Protein AF-A0A5Y9JVF9-F1 (afdb_monomer_lite)

Organism: Campylobacter coli (NCBI:txid195)

Secondary structure (DSSP, 8-state):
-B-S---S--TT---S-TT-TT-TT-SGGGGSPEEEEEBGGG-SEEEEEHHHHHHHHHHHHHHHTTTTT---EE--TTSB--TTSEE--HHHHHHHH--SPPP-PPPPPPPPHHHHHHHHHTT-

Foldseek 3Di:
DDEPLLQFAAPVRFDADPPDVCDSNPDPSVPADWDWAQHAVSPGTTIHGPVSVVVLVVVLVVLVVCVVPDAAEDQYHRGHDRPSHHYDHPVVCCVPPVPDDDDDDDDPDDDDPVRVVVVVVVVD

Sequence (124 aa):
IMIGQDLAFDEEGNSHSKGFDFGEKFSGEENIDKLKVPAYAGKGEVLTHTTWNDYRIKLEYLFACNDQKAKFYNATEGGARINFTEELSFKECCEKLLTKEKPKFELPKSLTKNRSDKLLVKFK

Radius of gyration: 19.8 Å; chains: 1; bounding box: 43×39×55 Å

pLDDT: mean 90.37, std 8.97, range [56.72, 98.38]

Structure (mmCIF, N/CA/C/O backbone):
data_AF-A0A5Y9JVF9-F1
#
_entry.id   AF-A0A5Y9JVF9-F1
#
loop_
_atom_site.group_PDB
_atom_site.id
_atom_site.type_symbol
_atom_site.label_atom_id
_atom_site.label_alt_id
_atom_site.label_comp_id
_atom_site.label_asym_id
_atom_site.label_entity_id
_atom_site.label_seq_id
_atom_site.pdbx_PDB_ins_code
_atom_site.Cartn_x
_atom_site.Cartn_y
_atom_site.Cartn_z
_atom_site.occupancy
_atom_site.B_iso_or_equiv
_atom_site.auth_seq_id
_atom_site.auth_comp_id
_atom_site.auth_asym_id
_atom_site.auth_atom_id
_atom_site.pdbx_PDB_model_num
ATOM 1 N N . ILE A 1 1 ? -8.805 -3.100 3.411 1.00 94.81 1 ILE A N 1
ATOM 2 C CA . ILE A 1 1 ? -8.638 -1.881 2.589 1.00 94.81 1 ILE A CA 1
ATOM 3 C C . ILE A 1 1 ? -7.234 -1.383 2.874 1.00 94.81 1 ILE A C 1
ATOM 5 O O . ILE A 1 1 ? -6.930 -1.189 4.045 1.00 94.81 1 ILE A O 1
ATOM 9 N N . MET A 1 2 ? -6.383 -1.289 1.859 1.00 95.12 2 MET A N 1
ATOM 10 C CA . MET A 1 2 ? -5.037 -0.714 1.972 1.00 95.12 2 MET A CA 1
ATOM 11 C C . MET A 1 2 ? -5.087 0.7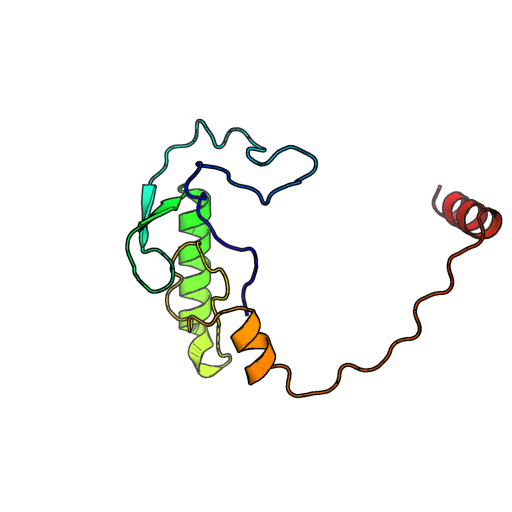49 1.542 1.00 95.12 2 MET A C 1
ATOM 13 O O . MET A 1 2 ? -5.749 1.042 0.548 1.00 95.12 2 MET A O 1
ATOM 17 N N . ILE A 1 3 ? -4.427 1.630 2.295 1.00 94.12 3 ILE A N 1
ATOM 18 C CA . ILE A 1 3 ? -4.370 3.079 2.059 1.00 94.12 3 ILE A CA 1
ATOM 19 C C . ILE A 1 3 ? -2.998 3.621 2.473 1.00 94.12 3 ILE A C 1
ATOM 21 O O . ILE A 1 3 ? -2.526 3.353 3.579 1.00 94.12 3 ILE A O 1
ATOM 25 N N . GLY A 1 4 ? -2.361 4.408 1.605 1.00 89.44 4 GLY A N 1
ATOM 26 C CA . GLY A 1 4 ? -1.013 4.934 1.847 1.00 89.44 4 GLY A CA 1
ATOM 27 C C . GLY A 1 4 ? 0.097 3.878 1.767 1.00 89.44 4 GLY A C 1
ATOM 28 O O . GLY A 1 4 ? 1.167 4.066 2.337 1.00 89.44 4 GLY A O 1
ATOM 29 N N . GLN A 1 5 ? -0.160 2.743 1.106 1.00 90.94 5 GLN A N 1
ATOM 30 C CA . GLN A 1 5 ? 0.855 1.754 0.727 1.00 90.94 5 GLN A CA 1
ATOM 31 C C . GLN A 1 5 ? 0.972 1.747 -0.792 1.00 90.94 5 GLN A C 1
ATOM 33 O O . GLN A 1 5 ? 0.608 0.780 -1.459 1.00 90.94 5 GLN A O 1
ATOM 38 N N . ASP A 1 6 ? 1.444 2.865 -1.331 1.00 93.19 6 ASP A N 1
ATOM 39 C CA . ASP A 1 6 ? 1.512 3.073 -2.776 1.00 93.19 6 ASP A CA 1
ATOM 40 C C . ASP A 1 6 ? 2.562 2.151 -3.406 1.00 93.19 6 ASP A C 1
ATOM 42 O O . ASP A 1 6 ? 2.381 1.680 -4.526 1.00 93.19 6 ASP A O 1
ATOM 46 N N . LEU A 1 7 ? 3.627 1.825 -2.654 1.00 95.31 7 LEU A N 1
ATOM 47 C CA . LEU A 1 7 ? 4.725 0.939 -3.074 1.00 95.31 7 LEU A CA 1
ATOM 48 C C . LEU A 1 7 ? 5.341 1.369 -4.410 1.00 95.31 7 LEU A C 1
ATOM 50 O O . LEU A 1 7 ? 5.824 0.542 -5.189 1.00 95.31 7 LEU A O 1
ATOM 54 N N . ALA A 1 8 ? 5.304 2.669 -4.663 1.00 94.88 8 ALA A N 1
ATOM 55 C CA . ALA A 1 8 ? 5.745 3.321 -5.872 1.00 94.88 8 ALA A CA 1
ATOM 56 C C . ALA A 1 8 ? 6.138 4.765 -5.553 1.00 94.88 8 ALA A C 1
ATOM 58 O O . ALA A 1 8 ? 5.674 5.340 -4.570 1.00 94.88 8 ALA A O 1
ATOM 59 N N . PHE A 1 9 ? 6.995 5.326 -6.395 1.00 92.50 9 PHE A N 1
ATOM 60 C CA . PHE A 1 9 ? 7.274 6.754 -6.415 1.00 92.50 9 PHE A CA 1
ATOM 61 C C . PHE A 1 9 ? 6.148 7.497 -7.137 1.00 92.50 9 PHE A C 1
ATOM 63 O O . PHE A 1 9 ? 5.520 6.936 -8.040 1.00 92.50 9 PHE A O 1
ATOM 70 N N . ASP A 1 10 ? 5.948 8.768 -6.791 1.00 89.06 10 ASP A N 1
ATOM 71 C CA . ASP A 1 10 ? 5.084 9.654 -7.572 1.00 89.06 10 ASP A CA 1
ATOM 72 C C . ASP A 1 10 ? 5.741 10.078 -8.907 1.00 89.06 10 ASP A C 1
ATOM 74 O O . ASP A 1 10 ? 6.874 9.701 -9.230 1.00 89.06 10 ASP A O 1
ATOM 78 N N . GLU A 1 11 ? 5.022 10.871 -9.707 1.00 87.56 11 GLU A N 1
ATOM 79 C CA . GLU A 1 11 ? 5.499 11.357 -11.012 1.00 87.56 11 GLU A CA 1
ATOM 80 C C . GLU A 1 11 ? 6.748 12.255 -10.917 1.00 87.56 11 GLU A C 1
ATOM 82 O O . GLU A 1 11 ? 7.539 12.320 -11.859 1.00 87.56 11 GLU A O 1
ATOM 87 N N . GLU A 1 12 ? 6.953 12.922 -9.779 1.00 87.00 12 GLU A N 1
ATOM 88 C CA . GLU A 1 12 ? 8.116 13.768 -9.486 1.00 87.00 12 GLU A CA 1
ATOM 89 C C . GLU A 1 12 ? 9.288 12.949 -8.897 1.00 87.00 12 GLU A C 1
ATOM 91 O O . GLU A 1 12 ? 10.398 13.458 -8.699 1.00 87.00 12 GLU A O 1
ATOM 96 N N . GLY A 1 13 ? 9.070 11.651 -8.662 1.00 85.94 13 GLY A N 1
ATOM 97 C CA . GLY A 1 13 ? 10.035 10.731 -8.080 1.00 85.94 13 GLY A CA 1
ATOM 98 C C . GLY A 1 13 ? 10.136 10.821 -6.558 1.00 85.94 13 GLY A C 1
ATOM 99 O O . GLY A 1 13 ? 11.122 10.324 -6.006 1.00 85.94 13 GLY A O 1
ATOM 100 N N . ASN A 1 14 ? 9.167 11.450 -5.893 1.00 86.12 14 ASN A N 1
ATOM 101 C CA . ASN A 1 14 ? 9.066 11.492 -4.441 1.00 86.12 14 ASN A CA 1
ATOM 102 C C . ASN A 1 14 ? 8.5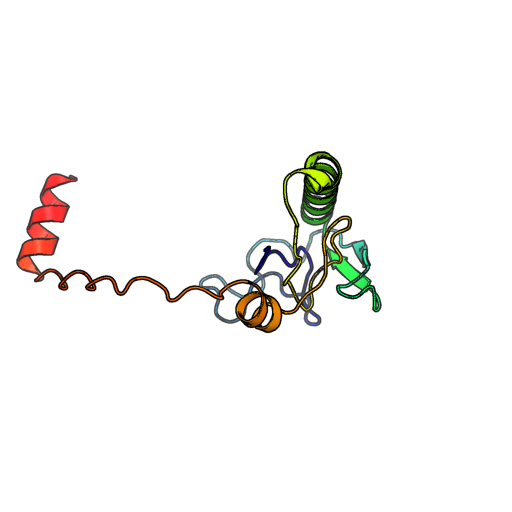83 10.144 -3.901 1.00 86.12 14 ASN A C 1
ATOM 104 O O . ASN A 1 14 ? 7.830 9.417 -4.553 1.00 86.12 14 ASN A O 1
ATOM 108 N N . SER A 1 15 ? 9.029 9.810 -2.695 1.00 83.25 15 SER A N 1
ATOM 109 C CA . SER A 1 15 ? 8.691 8.560 -2.010 1.00 83.25 15 SER A CA 1
ATOM 110 C C . SER A 1 15 ? 7.713 8.743 -0.857 1.00 83.25 15 SER A C 1
ATOM 112 O O . SER A 1 15 ? 7.098 7.778 -0.410 1.00 83.25 15 SER A O 1
ATOM 114 N N . HIS A 1 16 ? 7.576 9.971 -0.362 1.00 83.88 16 HIS A N 1
ATOM 115 C CA . HIS A 1 16 ? 6.740 10.307 0.781 1.00 83.88 16 HIS A CA 1
ATOM 116 C C . HIS A 1 16 ? 5.715 11.377 0.407 1.00 83.88 16 HIS A C 1
ATOM 118 O O . HIS A 1 16 ? 5.907 12.174 -0.509 1.00 83.88 16 HIS A O 1
ATOM 124 N N . SER A 1 17 ? 4.620 11.419 1.164 1.00 82.06 17 SER A N 1
ATOM 125 C CA . SER A 1 17 ? 3.559 12.408 0.986 1.00 82.06 17 SER A CA 1
ATOM 126 C C . SER A 1 17 ? 4.038 13.836 1.251 1.00 82.06 17 SER A C 1
ATOM 128 O O . SER A 1 17 ? 4.885 14.068 2.120 1.00 82.06 17 SER A O 1
ATOM 130 N N . LYS A 1 18 ? 3.387 14.806 0.600 1.00 81.06 18 LYS A N 1
ATOM 131 C CA . LYS A 1 18 ? 3.659 16.232 0.807 1.00 81.06 18 LYS A CA 1
ATOM 132 C C . LYS A 1 18 ? 3.549 16.643 2.272 1.00 81.06 18 LYS A C 1
ATOM 134 O O . LYS A 1 18 ? 2.575 16.310 2.944 1.00 81.06 18 LYS A O 1
ATOM 139 N N . GLY A 1 19 ? 4.549 17.380 2.757 1.00 80.19 19 GLY A N 1
ATOM 140 C CA . GLY A 1 19 ? 4.619 17.825 4.154 1.00 80.19 19 GLY A CA 1
ATOM 141 C C . GLY A 1 19 ? 5.100 16.768 5.154 1.00 80.19 19 GLY A C 1
ATOM 142 O O . GLY A 1 19 ? 4.917 16.957 6.353 1.00 80.19 19 GLY A O 1
ATOM 143 N N . PHE A 1 20 ? 5.710 15.670 4.693 1.00 80.12 20 PHE A N 1
ATOM 144 C CA . PHE A 1 20 ? 6.439 14.764 5.579 1.00 80.12 20 PHE A CA 1
ATOM 145 C C . PHE A 1 20 ? 7.576 15.515 6.294 1.00 80.12 20 PHE A C 1
ATOM 147 O O . PHE A 1 20 ? 8.362 16.201 5.639 1.00 80.12 20 PHE A O 1
ATOM 154 N N . ASP A 1 21 ? 7.677 15.376 7.622 1.00 77.56 21 ASP A N 1
ATOM 155 C CA . ASP A 1 21 ? 8.564 16.187 8.482 1.00 77.56 21 ASP A CA 1
ATOM 156 C C . ASP A 1 21 ? 10.046 16.140 8.079 1.00 77.56 21 ASP A C 1
ATOM 158 O O . ASP A 1 21 ? 10.802 17.070 8.360 1.00 77.56 21 ASP A O 1
ATOM 162 N N . PHE A 1 22 ? 10.467 15.072 7.400 1.00 75.56 22 PHE A N 1
ATOM 163 C CA . PHE A 1 22 ? 11.840 14.900 6.934 1.00 75.56 22 PHE A CA 1
ATOM 164 C C . PHE A 1 22 ? 12.023 15.087 5.416 1.00 75.56 22 PHE A C 1
ATOM 166 O O . PHE A 1 22 ? 13.085 14.775 4.877 1.00 75.56 22 PHE A O 1
ATOM 173 N N . GLY A 1 23 ? 11.008 15.622 4.733 1.00 75.81 23 GLY A N 1
ATOM 174 C CA . GLY A 1 23 ? 10.998 15.886 3.295 1.00 75.81 23 GLY A CA 1
ATOM 175 C C . GLY A 1 23 ? 10.412 14.748 2.454 1.00 75.81 23 GLY A C 1
ATOM 176 O O . GLY A 1 23 ? 10.457 13.581 2.816 1.00 75.81 23 GLY A O 1
ATOM 177 N N . GLU A 1 24 ? 9.875 15.091 1.284 1.00 75.69 24 GLU A N 1
ATOM 178 C CA . GLU A 1 24 ? 9.167 14.166 0.371 1.00 75.69 24 GLU A CA 1
ATOM 179 C C . GLU A 1 24 ? 10.089 13.099 -0.260 1.00 75.69 24 GLU A C 1
ATOM 181 O O . GLU A 1 24 ? 9.632 12.088 -0.793 1.00 75.69 24 GLU A O 1
ATOM 186 N N . LYS A 1 25 ? 11.405 13.304 -0.132 1.00 70.81 25 LYS A N 1
ATOM 187 C CA . LYS A 1 25 ? 12.484 12.403 -0.552 1.00 70.81 25 LYS A CA 1
ATOM 188 C C . LYS A 1 25 ? 13.345 11.988 0.634 1.00 70.81 25 LYS A C 1
ATOM 190 O O . LYS A 1 25 ? 14.566 12.153 0.640 1.00 70.81 25 LYS A O 1
ATOM 195 N N . PHE A 1 26 ? 12.691 11.552 1.700 1.00 63.25 26 PHE A N 1
ATOM 196 C CA . PHE A 1 26 ? 13.400 11.093 2.875 1.00 63.25 26 PHE A CA 1
ATOM 197 C C . PHE A 1 26 ? 13.917 9.677 2.659 1.00 63.25 26 PHE A C 1
ATOM 199 O O . PHE A 1 26 ? 13.167 8.801 2.247 1.00 63.25 26 PHE A O 1
ATOM 206 N N . SER A 1 27 ? 15.181 9.463 3.026 1.00 56.72 27 SER A N 1
ATOM 207 C CA . SER A 1 27 ? 15.998 8.274 2.756 1.00 56.72 27 SER A CA 1
ATOM 208 C C . SER A 1 27 ? 16.685 8.296 1.384 1.00 56.72 27 SER A C 1
ATOM 210 O O . SER A 1 27 ? 16.233 8.936 0.443 1.00 56.72 27 SER A O 1
ATOM 212 N N . GLY A 1 28 ? 17.842 7.634 1.278 1.00 61.50 28 GLY A N 1
ATOM 213 C CA . GLY A 1 28 ? 18.706 7.610 0.086 1.00 61.50 28 GLY A CA 1
ATOM 214 C C . GLY A 1 28 ? 18.106 6.932 -1.156 1.00 61.50 28 GLY A C 1
ATOM 215 O O . GLY A 1 28 ? 18.856 6.452 -2.001 1.00 61.50 28 GLY A O 1
ATOM 216 N N . GLU A 1 29 ? 16.780 6.886 -1.261 1.00 64.62 29 GLU A N 1
ATOM 217 C CA . GLU A 1 29 ? 15.969 6.334 -2.346 1.00 64.62 29 GLU A CA 1
ATOM 218 C C . GLU A 1 29 ? 16.226 6.983 -3.708 1.00 64.62 29 GLU A C 1
ATOM 220 O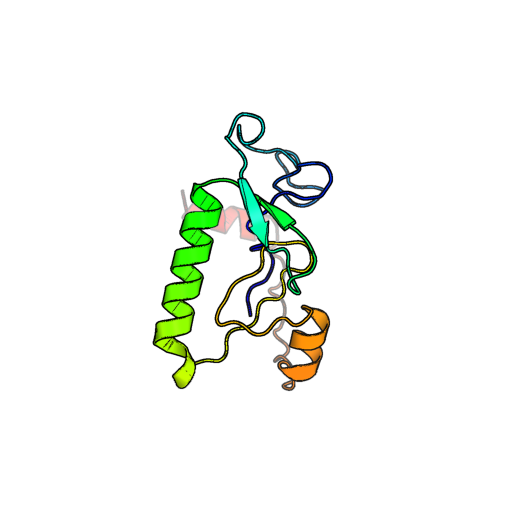 O . GLU A 1 29 ? 15.977 6.351 -4.733 1.00 64.62 29 GLU A O 1
ATOM 225 N N . GLU A 1 30 ? 16.794 8.193 -3.758 1.00 64.50 30 GLU A N 1
ATOM 226 C CA . GLU A 1 30 ? 17.270 8.773 -5.022 1.00 64.50 30 GLU A CA 1
ATOM 227 C C . GLU A 1 30 ? 18.371 7.927 -5.683 1.00 64.50 30 GLU A C 1
ATOM 229 O O . GLU A 1 30 ? 18.451 7.889 -6.909 1.00 64.50 30 GLU A O 1
ATOM 234 N N . ASN A 1 31 ? 19.175 7.211 -4.886 1.00 71.62 31 ASN A N 1
ATOM 235 C CA . ASN A 1 31 ? 20.291 6.382 -5.354 1.00 71.62 31 ASN A CA 1
ATOM 236 C C . ASN A 1 31 ? 19.955 4.883 -5.411 1.00 71.62 31 ASN A C 1
ATOM 238 O O . ASN A 1 31 ? 20.854 4.061 -5.586 1.00 71.62 31 ASN A O 1
ATOM 242 N N . ILE A 1 32 ? 18.690 4.511 -5.210 1.00 83.12 32 ILE A N 1
ATOM 243 C CA . ILE A 1 32 ? 18.255 3.115 -5.276 1.00 83.12 32 ILE A CA 1
ATOM 244 C C . ILE A 1 32 ? 17.814 2.799 -6.704 1.00 83.12 32 ILE A C 1
ATOM 246 O O . ILE A 1 32 ? 17.074 3.568 -7.320 1.00 83.12 32 ILE A O 1
ATOM 250 N N . ASP A 1 33 ? 18.235 1.640 -7.210 1.00 88.00 33 ASP A N 1
ATOM 251 C CA . ASP A 1 33 ? 17.798 1.145 -8.511 1.00 88.00 33 ASP A CA 1
ATOM 252 C C . ASP A 1 33 ? 16.272 1.032 -8.568 1.00 88.00 33 ASP A C 1
ATOM 254 O O . ASP A 1 33 ? 15.627 0.367 -7.746 1.00 88.00 33 ASP A O 1
ATOM 258 N N . LYS A 1 34 ? 15.699 1.694 -9.575 1.00 92.31 34 LYS A N 1
ATOM 259 C CA . LYS A 1 34 ? 14.259 1.726 -9.813 1.00 92.31 34 LYS A CA 1
ATOM 260 C C . LYS A 1 34 ? 13.889 0.718 -10.891 1.00 92.31 34 LYS A C 1
ATOM 262 O O . LYS A 1 34 ? 14.576 0.581 -11.901 1.00 92.31 34 LYS A O 1
ATOM 267 N N . LEU A 1 35 ? 12.755 0.059 -10.704 1.00 95.44 35 LEU A N 1
ATOM 268 C CA . LEU A 1 35 ? 12.118 -0.791 -11.701 1.00 95.44 35 LEU A CA 1
ATOM 269 C C . LEU A 1 35 ? 10.686 -0.323 -11.950 1.00 95.44 35 LEU A C 1
ATOM 271 O O . LEU A 1 35 ? 10.085 0.350 -11.114 1.00 95.44 35 LEU A O 1
ATOM 275 N N . LYS A 1 36 ? 10.138 -0.697 -13.103 1.00 97.25 36 LYS A N 1
ATOM 276 C CA . LYS A 1 36 ? 8.747 -0.422 -13.448 1.00 97.25 36 LYS A CA 1
ATOM 277 C C . LYS A 1 36 ? 7.856 -1.594 -13.070 1.00 97.25 36 LYS A C 1
ATOM 279 O O . LYS A 1 36 ? 8.219 -2.750 -13.284 1.00 97.25 36 LYS A O 1
ATOM 284 N N . VAL A 1 37 ? 6.688 -1.280 -12.529 1.00 97.69 37 VAL A N 1
ATOM 285 C CA . VAL A 1 37 ? 5.620 -2.244 -12.247 1.00 97.69 37 VAL A CA 1
ATOM 286 C C . VAL A 1 37 ? 4.286 -1.692 -12.744 1.00 97.69 37 VAL A C 1
ATOM 288 O O . VAL A 1 37 ? 4.151 -0.472 -12.866 1.00 97.69 37 VAL A O 1
ATOM 291 N N . PRO A 1 38 ? 3.288 -2.549 -13.027 1.00 98.06 38 PRO A N 1
ATOM 292 C CA . PRO A 1 38 ? 1.976 -2.083 -13.456 1.00 98.06 38 PRO A CA 1
ATOM 293 C C . PRO A 1 38 ? 1.374 -1.097 -12.453 1.00 98.06 38 PRO A C 1
ATOM 295 O O . PRO A 1 38 ? 1.364 -1.357 -11.248 1.00 98.06 38 PRO A O 1
ATOM 298 N N . ALA A 1 39 ? 0.868 0.022 -12.957 1.00 97.56 39 ALA A N 1
ATOM 299 C CA . ALA A 1 39 ? 0.207 1.039 -12.151 1.00 97.56 39 ALA A CA 1
ATOM 300 C C . ALA A 1 39 ? -1.195 0.590 -11.718 1.00 97.56 39 ALA A C 1
ATOM 302 O O . ALA A 1 39 ? -1.821 -0.254 -12.375 1.00 97.56 39 ALA A O 1
ATOM 303 N N . TYR A 1 40 ? -1.705 1.199 -10.646 1.00 96.56 40 TYR A N 1
ATOM 304 C CA . TYR A 1 40 ? -3.105 1.109 -10.230 1.00 96.56 40 TYR A CA 1
ATOM 305 C C . TYR A 1 40 ? -4.068 1.200 -11.433 1.00 96.56 40 TYR A C 1
ATOM 307 O O . TYR A 1 40 ? -3.829 1.927 -12.399 1.00 96.56 40 TYR A O 1
ATOM 315 N N . ALA A 1 41 ? -5.162 0.437 -11.401 1.00 94.56 41 ALA A N 1
ATOM 316 C CA . ALA A 1 41 ? -6.121 0.265 -12.501 1.00 94.56 41 ALA A CA 1
ATOM 317 C C . ALA A 1 41 ? -5.550 -0.423 -13.757 1.00 94.56 41 ALA A C 1
ATOM 319 O O . ALA A 1 41 ? -6.243 -0.524 -14.771 1.00 94.56 41 ALA A O 1
ATOM 320 N N . GLY A 1 42 ? -4.299 -0.900 -13.714 1.00 92.44 42 GLY A N 1
ATOM 321 C CA . GLY A 1 42 ? -3.624 -1.521 -14.857 1.00 92.44 42 GLY A CA 1
ATOM 322 C C . GLY A 1 42 ? -3.309 -0.532 -15.981 1.00 92.44 42 GLY A C 1
ATOM 323 O O . GLY A 1 42 ? -3.112 -0.945 -17.123 1.00 92.44 42 GLY A O 1
ATOM 324 N N . LYS A 1 43 ? -3.306 0.774 -15.688 1.00 91.75 43 LYS A N 1
ATOM 325 C CA . LYS A 1 43 ? -3.122 1.836 -16.682 1.00 91.75 43 LYS A CA 1
ATOM 326 C C . LYS A 1 43 ? -1.703 2.384 -16.623 1.00 91.75 43 LYS A C 1
ATOM 328 O O . LYS A 1 43 ? -1.430 3.343 -15.913 1.00 91.75 43 LYS A O 1
ATOM 333 N N . GLY A 1 44 ? -0.823 1.787 -17.420 1.00 95.56 44 GLY A N 1
ATOM 334 C CA . GLY A 1 44 ? 0.579 2.187 -17.496 1.00 95.56 44 GLY A CA 1
ATOM 335 C C . GLY A 1 44 ? 1.429 1.558 -16.398 1.00 95.56 44 GLY A C 1
ATOM 336 O O . GLY A 1 44 ? 1.122 0.477 -15.890 1.00 95.56 44 GLY A O 1
ATOM 337 N N . GLU A 1 45 ? 2.523 2.230 -16.063 1.00 97.31 45 GLU A N 1
ATOM 338 C CA . GLU A 1 45 ? 3.546 1.733 -15.151 1.00 97.31 45 GLU A CA 1
ATOM 339 C C . GLU A 1 45 ? 3.965 2.831 -14.178 1.00 97.31 45 GLU A C 1
ATOM 341 O O . GLU A 1 45 ? 4.023 4.002 -14.549 1.00 97.31 45 GLU A O 1
ATOM 346 N N . VAL A 1 46 ? 4.315 2.432 -12.960 1.00 96.50 46 VAL A N 1
ATOM 347 C CA . VAL A 1 46 ? 4.917 3.298 -11.942 1.00 96.50 46 VAL A CA 1
ATOM 348 C C . VAL A 1 46 ? 6.308 2.794 -11.589 1.00 96.50 46 VAL A C 1
ATOM 350 O O . VAL A 1 46 ? 6.613 1.605 -11.739 1.00 96.50 46 VAL A O 1
AT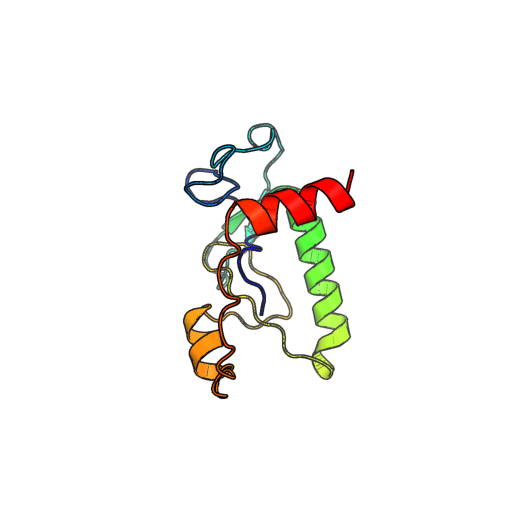OM 353 N N . LEU A 1 47 ? 7.168 3.700 -11.128 1.00 96.25 47 LEU A N 1
ATOM 354 C CA . LEU A 1 47 ? 8.487 3.334 -10.628 1.00 96.25 47 LEU A CA 1
ATOM 355 C C . LEU A 1 47 ? 8.379 2.842 -9.188 1.00 96.25 47 LEU A C 1
ATOM 357 O O . LEU A 1 47 ? 7.676 3.422 -8.373 1.00 96.25 47 LEU A O 1
ATOM 361 N N . THR A 1 48 ? 9.130 1.803 -8.861 1.00 95.62 48 THR A N 1
ATOM 362 C CA . THR A 1 48 ? 9.288 1.263 -7.509 1.00 95.62 48 THR A CA 1
ATOM 363 C C . THR A 1 48 ? 10.729 0.794 -7.322 1.00 95.62 48 THR A C 1
ATOM 365 O O . THR A 1 48 ? 11.510 0.808 -8.273 1.00 95.62 48 THR A O 1
ATOM 368 N N . HIS A 1 49 ? 11.101 0.362 -6.122 1.00 94.50 49 HIS A N 1
ATOM 369 C CA . HIS A 1 49 ? 12.382 -0.297 -5.876 1.00 94.50 49 HIS A CA 1
ATOM 370 C C . HIS A 1 49 ? 12.185 -1.736 -5.389 1.00 94.50 49 HIS A C 1
ATOM 372 O O . HIS A 1 49 ? 11.085 -2.149 -5.014 1.00 94.50 49 HIS A O 1
ATOM 378 N N . THR A 1 50 ? 13.263 -2.521 -5.396 1.00 94.44 50 THR A N 1
ATOM 379 C CA . THR A 1 50 ? 13.216 -3.971 -5.152 1.00 94.44 50 THR A CA 1
ATOM 380 C C . THR A 1 50 ? 12.517 -4.343 -3.844 1.00 94.44 50 THR A C 1
ATOM 382 O O . THR A 1 50 ? 11.697 -5.255 -3.839 1.00 94.44 50 THR A O 1
ATOM 385 N N . THR A 1 51 ? 12.782 -3.627 -2.748 1.00 94.00 51 THR A N 1
ATOM 386 C CA . THR A 1 51 ? 12.173 -3.917 -1.438 1.00 94.00 51 THR A CA 1
ATOM 387 C C . THR A 1 51 ? 10.665 -3.668 -1.427 1.00 94.00 51 THR A C 1
ATOM 389 O O . THR A 1 51 ? 9.921 -4.492 -0.899 1.00 94.00 51 THR A O 1
ATOM 392 N N . TRP A 1 52 ? 10.187 -2.572 -2.028 1.00 95.62 52 TRP A N 1
ATOM 393 C CA . TRP A 1 52 ? 8.747 -2.321 -2.153 1.00 95.62 52 TRP A CA 1
ATOM 394 C C . TRP A 1 52 ? 8.071 -3.349 -3.051 1.00 95.62 52 TRP A C 1
ATOM 396 O O . TRP A 1 52 ? 7.001 -3.845 -2.703 1.00 95.62 52 TRP A O 1
ATOM 406 N N . ASN A 1 53 ? 8.698 -3.729 -4.167 1.00 97.19 53 ASN A N 1
ATOM 407 C CA . ASN A 1 53 ? 8.133 -4.747 -5.047 1.00 97.19 53 ASN A CA 1
ATOM 408 C C . ASN A 1 53 ? 8.116 -6.145 -4.399 1.00 97.19 53 ASN A C 1
ATOM 410 O O . ASN A 1 53 ? 7.142 -6.876 -4.558 1.00 97.19 53 ASN A O 1
ATOM 414 N N . ASP A 1 54 ? 9.143 -6.515 -3.633 1.00 97.44 54 ASP A N 1
ATOM 415 C CA . ASP A 1 54 ? 9.145 -7.754 -2.843 1.00 97.44 54 ASP A CA 1
ATOM 416 C C . ASP A 1 54 ? 8.017 -7.749 -1.799 1.00 97.44 54 ASP A C 1
ATOM 418 O O . ASP A 1 54 ? 7.265 -8.719 -1.680 1.00 97.44 54 ASP A O 1
ATOM 422 N N . TYR A 1 55 ? 7.821 -6.627 -1.100 1.00 97.44 55 TYR A N 1
ATOM 423 C CA . TYR A 1 55 ? 6.703 -6.475 -0.172 1.00 97.44 55 TYR A CA 1
ATOM 424 C C . TYR A 1 55 ? 5.341 -6.562 -0.880 1.00 97.44 55 TYR A C 1
ATOM 426 O O . TYR A 1 55 ? 4.453 -7.273 -0.407 1.00 97.44 55 TYR A O 1
ATOM 434 N N . ARG A 1 56 ? 5.199 -5.930 -2.054 1.00 97.94 56 ARG A N 1
ATOM 435 C CA . ARG A 1 56 ? 4.013 -6.024 -2.920 1.00 97.94 56 ARG A CA 1
ATOM 436 C C . ARG A 1 56 ? 3.680 -7.479 -3.247 1.00 97.94 56 ARG A C 1
ATOM 438 O O . ARG A 1 56 ? 2.558 -7.911 -3.013 1.00 97.94 56 ARG A O 1
ATOM 445 N N . ILE A 1 57 ? 4.658 -8.258 -3.710 1.00 98.06 57 ILE A N 1
ATOM 446 C CA . ILE A 1 57 ? 4.479 -9.677 -4.063 1.00 98.06 57 ILE A CA 1
ATOM 447 C C . ILE A 1 57 ? 4.095 -10.517 -2.834 1.00 98.06 57 ILE A C 1
ATOM 449 O O . ILE A 1 57 ? 3.240 -11.399 -2.922 1.00 98.06 57 ILE A O 1
ATOM 453 N N . LYS A 1 58 ? 4.675 -10.234 -1.663 1.00 98.19 58 LYS A N 1
ATOM 454 C CA . LYS A 1 58 ? 4.307 -10.916 -0.410 1.00 98.19 58 LYS A CA 1
ATOM 455 C C . LYS A 1 58 ? 2.866 -10.623 0.012 1.00 98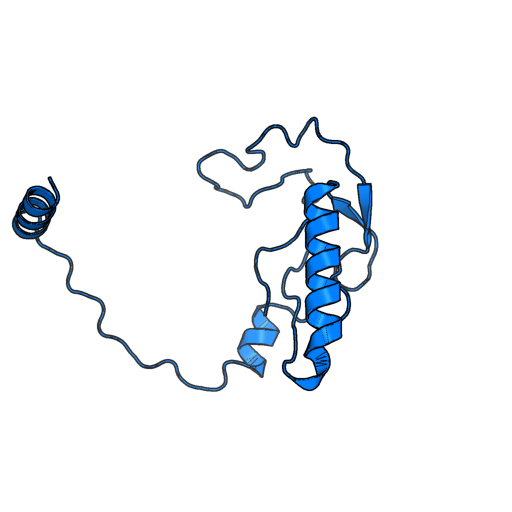.19 58 LYS A C 1
ATOM 457 O O . LYS A 1 58 ? 2.182 -11.534 0.479 1.00 98.19 58 LYS A O 1
ATOM 462 N N . LEU A 1 59 ? 2.395 -9.387 -0.171 1.00 97.56 59 LEU A N 1
ATOM 463 C CA . LEU A 1 59 ? 0.988 -9.037 0.035 1.00 97.56 59 LEU A CA 1
ATOM 464 C C . LEU A 1 59 ? 0.082 -9.782 -0.951 1.00 97.56 59 LEU A C 1
ATOM 466 O O . LEU A 1 59 ? -0.897 -10.387 -0.527 1.00 97.56 59 LEU A O 1
ATOM 470 N N . GLU A 1 60 ? 0.438 -9.816 -2.237 1.00 97.94 60 GLU A N 1
ATOM 471 C CA . GLU A 1 60 ? -0.309 -10.566 -3.257 1.00 97.94 60 GLU A CA 1
ATOM 472 C C . GLU A 1 60 ? -0.441 -12.050 -2.891 1.00 97.94 60 GLU A C 1
ATOM 474 O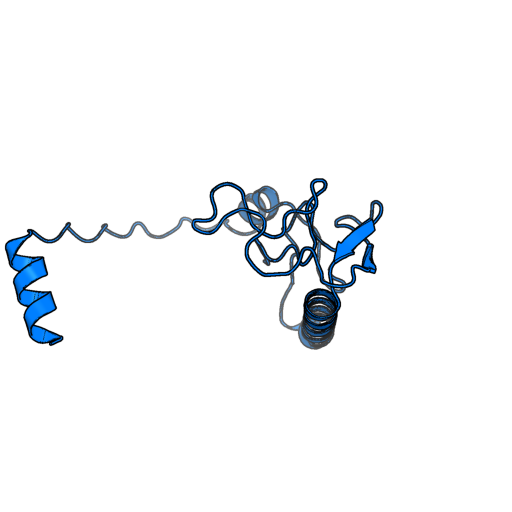 O . GLU A 1 60 ? -1.537 -12.604 -2.955 1.00 97.94 60 GLU A O 1
ATOM 479 N N . TYR A 1 61 ? 0.645 -12.680 -2.431 1.00 98.38 61 TYR A N 1
ATOM 480 C CA . TYR A 1 61 ? 0.613 -14.059 -1.939 1.00 98.38 61 TYR A CA 1
ATOM 481 C C . TYR A 1 61 ? -0.325 -14.218 -0.734 1.00 98.38 61 TYR A C 1
ATOM 483 O O . TYR A 1 61 ? -1.160 -15.123 -0.708 1.00 98.38 61 TYR A O 1
ATOM 491 N N . LEU A 1 62 ? -0.232 -13.319 0.254 1.00 97.62 62 LEU A N 1
ATOM 492 C CA . LEU A 1 62 ? -1.117 -13.328 1.419 1.00 97.62 62 LEU A CA 1
ATOM 493 C C . LEU A 1 62 ? -2.592 -13.242 1.003 1.00 97.62 62 LEU A C 1
ATOM 495 O O . LEU A 1 62 ? -3.420 -13.970 1.552 1.00 97.62 62 LEU A O 1
ATOM 499 N N . PHE A 1 63 ? -2.922 -12.374 0.050 1.00 97.75 63 PHE A N 1
ATOM 500 C CA . PHE A 1 63 ? -4.293 -12.184 -0.419 1.00 97.75 63 PHE A CA 1
ATOM 501 C C . PHE A 1 63 ? -4.792 -13.386 -1.212 1.00 97.75 63 PHE A C 1
ATOM 503 O O . PHE A 1 63 ? -5.884 -13.874 -0.928 1.00 97.75 63 PHE A O 1
ATOM 510 N N . ALA A 1 64 ? -3.969 -13.932 -2.109 1.00 97.44 64 ALA A N 1
ATOM 511 C CA . ALA A 1 64 ? -4.295 -15.143 -2.856 1.00 97.44 64 ALA A CA 1
ATOM 512 C C . ALA A 1 64 ? -4.597 -16.333 -1.930 1.00 97.44 64 ALA A C 1
ATOM 514 O O . ALA A 1 64 ? -5.537 -17.082 -2.168 1.00 97.44 64 ALA A O 1
ATOM 515 N N . CYS A 1 65 ? -3.849 -16.495 -0.834 1.00 97.88 65 CYS A N 1
ATOM 516 C CA . CYS A 1 65 ? -4.079 -17.579 0.126 1.00 97.88 65 CYS A CA 1
ATOM 517 C C . CYS A 1 65 ? -5.299 -17.376 1.045 1.00 97.88 65 CYS A C 1
ATOM 519 O O . CYS A 1 65 ? -5.628 -18.274 1.825 1.00 97.88 65 CYS A O 1
ATOM 521 N N . ASN A 1 66 ? -5.929 -16.199 1.037 1.00 97.69 66 ASN A N 1
ATOM 522 C CA . ASN A 1 66 ? -7.002 -15.851 1.972 1.00 97.69 66 ASN A CA 1
ATOM 523 C C . ASN A 1 66 ? -8.239 -15.250 1.286 1.00 97.69 66 ASN A C 1
ATOM 525 O O . ASN A 1 66 ? -9.097 -14.696 1.977 1.00 97.69 66 ASN A O 1
ATOM 529 N N . ASP A 1 67 ? -8.365 -15.395 -0.032 1.00 93.25 67 ASP A N 1
ATOM 530 C CA . ASP A 1 67 ? -9.472 -14.870 -0.844 1.00 93.25 67 ASP A CA 1
ATOM 531 C C . ASP A 1 67 ? -10.854 -15.381 -0.390 1.00 93.25 67 ASP A C 1
ATOM 533 O O . ASP A 1 67 ? -11.839 -14.646 -0.410 1.00 93.25 67 ASP A O 1
ATOM 537 N N . GLN A 1 68 ? -10.923 -16.612 0.121 1.00 95.31 68 GLN A N 1
ATOM 538 C CA . GLN A 1 68 ? -12.143 -17.196 0.685 1.00 95.31 68 GLN A CA 1
ATOM 539 C C . GLN A 1 68 ? -12.506 -16.654 2.077 1.00 95.31 68 GLN A C 1
ATOM 541 O O . GLN A 1 68 ? -13.642 -16.813 2.522 1.00 95.31 68 GLN A O 1
ATOM 546 N N . LYS A 1 69 ? -11.552 -16.054 2.800 1.00 96.38 69 LYS A N 1
ATOM 547 C CA . LYS A 1 69 ? -11.741 -15.596 4.191 1.00 96.38 69 LYS A CA 1
ATOM 548 C C . LYS A 1 69 ? -12.018 -14.105 4.289 1.00 96.38 69 LYS A C 1
ATOM 550 O O . LYS A 1 69 ? -12.673 -13.665 5.231 1.00 96.38 69 LYS A O 1
ATOM 555 N N . ALA A 1 70 ? -11.470 -13.325 3.367 1.00 95.81 70 ALA A N 1
ATOM 556 C CA . ALA A 1 70 ? -11.572 -11.881 3.386 1.00 95.81 70 ALA A CA 1
ATOM 557 C C . ALA A 1 70 ? -11.508 -11.321 1.972 1.00 95.81 70 ALA A C 1
ATOM 559 O O . ALA A 1 70 ? -10.846 -11.855 1.089 1.00 95.81 70 ALA A O 1
ATOM 560 N N . LYS A 1 71 ? -12.170 -10.181 1.798 1.00 95.94 71 LYS A N 1
ATOM 561 C CA . LYS A 1 71 ? -12.096 -9.402 0.574 1.00 95.94 71 LYS A CA 1
ATOM 562 C C . LYS A 1 71 ? -11.080 -8.281 0.747 1.00 95.94 71 LYS A C 1
ATOM 564 O O . LYS A 1 71 ? -11.180 -7.479 1.680 1.00 95.94 71 LYS A O 1
ATOM 569 N N . PHE A 1 72 ? -10.099 -8.237 -0.144 1.00 97.50 72 PHE A N 1
ATOM 570 C CA . PHE A 1 72 ? -9.011 -7.270 -0.101 1.00 97.50 72 PHE A CA 1
ATOM 571 C C . PHE A 1 72 ? -9.259 -6.160 -1.116 1.00 97.50 72 PHE A C 1
ATOM 573 O O . PHE A 1 72 ? -9.669 -6.422 -2.243 1.00 97.50 72 PHE A O 1
ATOM 580 N N . TYR A 1 73 ? -9.009 -4.919 -0.701 1.00 97.44 73 TYR A N 1
ATOM 581 C CA . TYR A 1 73 ? -9.214 -3.737 -1.531 1.00 97.44 73 TYR A CA 1
ATOM 582 C C . TYR A 1 73 ? -7.940 -2.911 -1.567 1.00 97.44 73 TYR A C 1
ATOM 584 O O . TYR A 1 73 ? -7.394 -2.604 -0.499 1.00 97.44 73 TYR A O 1
ATOM 592 N N . ASN A 1 74 ? -7.518 -2.549 -2.773 1.00 97.75 74 ASN A N 1
ATOM 593 C CA . ASN A 1 74 ? -6.449 -1.602 -3.023 1.00 97.75 74 ASN A CA 1
ATOM 594 C C . ASN A 1 74 ? -7.051 -0.209 -3.248 1.00 97.75 74 ASN A C 1
ATOM 596 O O . ASN A 1 74 ? -7.745 0.001 -4.243 1.00 97.75 74 ASN A O 1
ATOM 600 N N . ALA A 1 75 ? -6.806 0.712 -2.316 1.00 97.50 75 ALA A N 1
ATOM 601 C CA . ALA A 1 75 ? -7.252 2.106 -2.366 1.00 97.50 75 ALA A CA 1
ATOM 602 C C . ALA A 1 75 ? -6.044 3.052 -2.277 1.00 97.50 75 ALA A C 1
ATOM 604 O O . ALA A 1 75 ? -5.974 3.936 -1.424 1.00 97.50 75 ALA A O 1
ATOM 605 N N . THR A 1 76 ? -5.043 2.764 -3.108 1.00 95.19 76 THR A N 1
ATOM 606 C CA . THR A 1 76 ? -3.798 3.525 -3.244 1.00 95.19 76 THR A CA 1
ATOM 607 C C . THR A 1 76 ? -3.723 4.106 -4.654 1.00 95.19 76 THR A C 1
ATOM 609 O O . THR A 1 76 ? -2.889 3.729 -5.479 1.00 95.19 76 THR A O 1
ATOM 612 N N . GLU A 1 77 ? -4.680 4.978 -4.983 1.00 92.75 77 GLU A N 1
ATOM 613 C CA . GLU A 1 77 ? -4.712 5.652 -6.281 1.00 92.75 77 GLU A CA 1
ATOM 614 C C . GLU A 1 77 ? -3.373 6.356 -6.563 1.00 92.75 77 GLU A C 1
ATOM 616 O O . GLU A 1 77 ? -2.916 7.171 -5.769 1.00 92.75 77 GLU A O 1
ATOM 621 N N . GLY A 1 78 ? -2.750 6.043 -7.705 1.00 91.12 78 GLY A N 1
ATOM 622 C CA . GLY A 1 78 ? -1.417 6.546 -8.074 1.00 91.12 78 GLY A CA 1
ATOM 623 C C . GLY A 1 78 ? -0.258 5.609 -7.715 1.00 91.12 78 GLY A C 1
ATOM 624 O O . GLY A 1 78 ? 0.843 5.794 -8.222 1.00 91.12 78 GLY A O 1
ATOM 625 N N . GLY A 1 79 ? -0.505 4.569 -6.915 1.00 95.44 79 GLY A N 1
ATOM 626 C CA . GLY A 1 79 ? 0.485 3.557 -6.558 1.00 95.44 79 GLY A CA 1
ATOM 627 C C . GLY A 1 79 ? 0.601 2.389 -7.545 1.00 95.44 79 GLY A C 1
ATOM 628 O O . GLY A 1 79 ? 0.063 2.385 -8.659 1.00 95.44 79 GLY A O 1
ATOM 629 N N . ALA A 1 80 ? 1.304 1.347 -7.106 1.00 97.44 80 ALA A N 1
ATOM 630 C CA . ALA A 1 80 ? 1.431 0.088 -7.822 1.00 97.44 80 ALA A CA 1
ATOM 631 C C . ALA A 1 80 ? 0.127 -0.727 -7.782 1.00 97.44 80 ALA A C 1
ATOM 633 O O . ALA A 1 80 ? -0.604 -0.756 -6.788 1.00 97.44 80 ALA A O 1
ATOM 634 N N . ARG A 1 81 ? -0.136 -1.474 -8.858 1.00 97.81 81 ARG A N 1
ATOM 635 C CA . ARG A 1 81 ? -1.181 -2.501 -8.878 1.00 97.81 81 ARG A CA 1
ATOM 636 C C . ARG A 1 81 ? -0.805 -3.633 -7.931 1.00 97.81 81 ARG A C 1
ATOM 638 O O . ARG A 1 81 ? 0.316 -4.141 -7.985 1.00 97.81 81 ARG A O 1
ATOM 645 N N . ILE A 1 82 ? -1.768 -4.079 -7.130 1.00 97.94 82 ILE A N 1
ATOM 646 C CA . ILE A 1 82 ? -1.608 -5.209 -6.212 1.00 97.94 82 ILE A CA 1
ATOM 647 C C . ILE A 1 82 ? -2.612 -6.292 -6.606 1.00 97.94 82 ILE A C 1
ATOM 649 O O . ILE A 1 82 ? -3.823 -6.107 -6.488 1.00 97.94 82 ILE A O 1
ATOM 653 N N . ASN A 1 83 ? -2.119 -7.417 -7.120 1.00 97.19 83 ASN A N 1
ATOM 654 C CA . ASN A 1 83 ? -2.966 -8.533 -7.540 1.00 97.19 83 ASN A CA 1
ATOM 655 C C . ASN A 1 83 ? -3.755 -9.145 -6.371 1.00 97.19 83 ASN A C 1
ATOM 657 O O . ASN A 1 83 ? -3.410 -8.982 -5.201 1.00 97.19 83 ASN A O 1
ATOM 661 N N . PHE A 1 84 ? -4.820 -9.879 -6.712 1.00 97.50 84 PHE A N 1
ATOM 662 C CA . PHE A 1 84 ? -5.734 -10.520 -5.751 1.00 97.50 84 PHE A CA 1
ATOM 663 C C . PHE A 1 84 ? -6.445 -9.530 -4.814 1.00 97.50 84 PHE A C 1
ATOM 665 O O . PHE A 1 84 ? -6.917 -9.890 -3.736 1.00 97.50 84 PHE A O 1
ATOM 672 N N . THR A 1 85 ? -6.555 -8.276 -5.253 1.00 97.31 85 THR A N 1
ATOM 673 C CA . THR A 1 85 ? -7.350 -7.232 -4.611 1.00 97.31 85 THR A CA 1
ATOM 674 C C . THR A 1 85 ? -8.337 -6.635 -5.609 1.00 97.31 85 THR A C 1
ATOM 676 O O . THR A 1 85 ? -8.127 -6.701 -6.822 1.00 97.31 85 THR A O 1
ATOM 679 N N . GLU A 1 86 ? -9.419 -6.047 -5.105 1.00 97.00 86 GLU A N 1
ATOM 680 C CA . GLU A 1 86 ? -10.268 -5.159 -5.897 1.00 97.00 86 GLU A CA 1
ATOM 681 C C . GLU A 1 86 ? -9.789 -3.715 -5.774 1.00 97.00 86 GLU A C 1
ATOM 683 O O . GLU A 1 86 ? -9.541 -3.215 -4.677 1.00 97.00 86 GLU A O 1
ATOM 688 N N . GLU A 1 87 ? -9.688 -3.028 -6.903 1.00 97.19 87 GLU A N 1
ATOM 689 C CA . GLU A 1 87 ? -9.322 -1.617 -6.955 1.00 97.19 87 GLU A CA 1
ATOM 690 C C . GLU A 1 87 ? -10.582 -0.761 -6.797 1.00 97.19 87 GLU A C 1
ATOM 692 O O . GLU A 1 87 ? -11.504 -0.826 -7.610 1.00 97.19 87 GLU A O 1
ATOM 697 N N . LEU A 1 88 ? -10.625 0.018 -5.718 1.00 96.75 88 LEU A N 1
ATOM 698 C CA . LEU A 1 88 ? -11.634 1.043 -5.459 1.00 96.75 88 LEU A CA 1
ATOM 699 C C . LEU A 1 88 ? -10.939 2.278 -4.905 1.00 96.75 88 LEU A C 1
ATOM 701 O O . LEU A 1 88 ? -9.988 2.137 -4.137 1.00 96.75 88 LEU A O 1
ATOM 705 N N . SER A 1 89 ? -11.448 3.470 -5.214 1.00 95.75 89 SER A N 1
ATOM 706 C CA . SER A 1 89 ? -10.972 4.669 -4.523 1.00 95.75 89 SER A CA 1
ATOM 707 C C . SER A 1 89 ? -11.226 4.577 -3.019 1.00 95.75 89 SER A C 1
ATOM 709 O O . SER A 1 89 ? -12.159 3.894 -2.568 1.00 95.75 89 SER A O 1
ATOM 711 N N . PHE A 1 90 ? -10.444 5.297 -2.209 1.00 94.56 90 PHE A N 1
ATOM 712 C CA . PHE A 1 90 ? -10.699 5.316 -0.763 1.00 94.56 90 PHE A CA 1
ATOM 713 C C . PHE A 1 90 ? -12.104 5.847 -0.444 1.00 94.56 90 PHE A C 1
ATOM 715 O O . PHE A 1 90 ? -12.791 5.328 0.442 1.00 94.56 90 PHE A O 1
ATOM 722 N N . LYS A 1 91 ? -12.569 6.831 -1.221 1.00 94.94 91 LYS A N 1
ATOM 723 C CA . LYS A 1 91 ? -13.931 7.361 -1.130 1.00 94.94 91 LYS A CA 1
ATOM 724 C C . LYS A 1 91 ? -14.974 6.275 -1.399 1.00 94.94 91 LYS A C 1
ATOM 726 O O . LYS A 1 91 ? -15.868 6.089 -0.578 1.00 94.94 91 LYS A O 1
ATOM 731 N N . GLU A 1 92 ? -14.845 5.525 -2.492 1.00 96.12 92 GLU A N 1
ATOM 732 C CA . GLU A 1 92 ? -15.778 4.435 -2.803 1.00 96.12 92 GLU A CA 1
ATOM 733 C C . GLU A 1 92 ? -15.748 3.328 -1.748 1.00 96.12 92 GLU A C 1
ATOM 735 O O . GLU A 1 92 ? -16.796 2.779 -1.409 1.00 96.12 92 GLU A O 1
ATOM 740 N N . CYS A 1 93 ? -14.572 3.004 -1.199 1.00 95.50 93 CYS A N 1
ATOM 741 C CA . CYS A 1 93 ? -14.469 2.085 -0.069 1.00 95.50 93 CYS A CA 1
ATOM 742 C C . CYS A 1 93 ? -15.280 2.594 1.129 1.00 95.50 93 CYS A C 1
ATOM 744 O O . CYS A 1 93 ? -16.025 1.821 1.731 1.00 95.50 93 CYS A O 1
ATOM 746 N N . CYS A 1 94 ? -15.169 3.883 1.462 1.00 93.19 94 CYS A N 1
ATOM 747 C CA . CYS A 1 94 ? -15.949 4.490 2.537 1.00 93.19 94 CYS A CA 1
ATOM 748 C C . CYS A 1 94 ? -17.454 4.378 2.269 1.00 93.19 94 CYS A C 1
ATOM 750 O O . CYS A 1 94 ? -18.187 3.859 3.106 1.00 93.19 94 CYS A O 1
ATOM 752 N N . GLU A 1 95 ? -17.904 4.803 1.092 1.00 94.12 95 GLU A N 1
ATOM 753 C CA . GLU A 1 95 ? -19.324 4.821 0.724 1.00 94.12 95 GLU A CA 1
ATOM 754 C C . GLU A 1 95 ? -19.942 3.415 0.683 1.00 94.12 95 GLU A C 1
ATOM 756 O O . GLU A 1 95 ? -21.075 3.223 1.120 1.00 94.12 95 GLU A O 1
ATOM 761 N N . LYS A 1 96 ? -19.199 2.414 0.193 1.00 94.00 96 LYS A N 1
ATOM 762 C CA . LYS A 1 96 ? -19.697 1.036 0.053 1.00 94.00 96 LYS A CA 1
ATOM 763 C C . LYS A 1 96 ? -19.587 0.217 1.338 1.00 94.00 96 LYS A C 1
ATOM 765 O O . LYS A 1 96 ? -20.424 -0.653 1.569 1.00 94.00 96 LYS A O 1
ATOM 770 N N . LEU A 1 97 ? -18.541 0.431 2.140 1.00 92.25 97 LEU A N 1
ATOM 771 C CA . LEU A 1 97 ? -18.179 -0.475 3.240 1.00 92.25 97 LEU A CA 1
ATOM 772 C C . LEU A 1 97 ? -18.423 0.127 4.629 1.00 92.25 97 LEU A C 1
ATOM 774 O O . LEU A 1 97 ? -18.687 -0.621 5.571 1.00 92.25 97 LEU A O 1
ATOM 778 N N . LEU A 1 98 ? -18.373 1.454 4.786 1.00 88.81 98 LEU A N 1
ATOM 779 C CA . LEU A 1 98 ? -18.606 2.131 6.070 1.00 88.81 98 LEU A CA 1
ATOM 780 C C . LEU A 1 98 ? -20.085 2.497 6.240 1.00 88.81 98 LEU A C 1
ATOM 782 O O . LEU A 1 98 ? -20.450 3.648 6.448 1.00 88.81 98 LEU A O 1
ATOM 786 N N . THR A 1 99 ? -20.948 1.486 6.174 1.00 87.94 99 THR A N 1
ATOM 787 C CA . THR A 1 99 ? -22.411 1.650 6.243 1.00 87.94 99 THR A CA 1
ATOM 788 C C . THR A 1 99 ? -22.951 1.833 7.661 1.00 87.94 99 THR A C 1
ATOM 790 O O . THR A 1 99 ? -24.126 2.144 7.847 1.00 87.94 99 THR A O 1
ATOM 793 N N . LYS A 1 100 ? -22.114 1.613 8.677 1.00 87.62 100 LYS A N 1
ATOM 794 C CA . LYS A 1 100 ? -22.487 1.749 10.087 1.00 87.62 100 LYS A CA 1
ATOM 795 C C . LYS A 1 100 ? -22.033 3.099 10.615 1.00 87.62 100 LYS A C 1
ATOM 797 O O . LYS A 1 100 ? -20.879 3.482 10.428 1.00 87.62 100 LYS A O 1
ATOM 802 N N . GLU A 1 101 ? -22.911 3.773 11.350 1.00 84.31 101 GLU A N 1
ATOM 803 C CA . GLU A 1 101 ? -22.523 4.976 12.076 1.00 84.31 101 GLU A CA 1
ATOM 804 C C . GLU A 1 101 ? -21.443 4.648 13.109 1.00 84.31 101 GLU A C 1
ATOM 806 O O . GLU A 1 101 ? -21.562 3.713 13.908 1.00 84.31 101 GLU A O 1
ATOM 811 N N . LYS A 1 102 ? -20.364 5.433 13.089 1.00 83.19 102 LYS A N 1
ATOM 812 C CA . LYS A 1 102 ? -19.308 5.317 14.087 1.00 83.19 102 LYS A CA 1
ATOM 813 C C . LYS A 1 102 ? -19.881 5.710 15.455 1.00 83.19 102 LYS A C 1
ATOM 815 O O . LYS A 1 102 ? -20.506 6.768 15.557 1.00 83.19 102 LYS A O 1
ATOM 820 N N . PRO A 1 103 ? -19.627 4.934 16.522 1.00 85.69 103 PRO A N 1
ATOM 821 C CA . PRO A 1 103 ? -19.972 5.369 17.867 1.00 85.69 103 PRO A CA 1
ATOM 822 C C . PRO A 1 103 ? -19.306 6.717 18.170 1.00 85.69 103 PRO A C 1
ATOM 824 O O . PRO A 1 103 ? -18.115 6.919 17.912 1.00 85.69 103 PRO A O 1
ATOM 827 N N . LYS A 1 104 ? -20.089 7.656 18.706 1.00 85.25 104 LYS A N 1
ATOM 828 C CA . LYS A 1 104 ? -19.570 8.938 19.181 1.00 85.25 104 LYS A CA 1
ATOM 829 C C . LYS A 1 104 ? -18.833 8.692 20.491 1.00 85.25 104 LYS A C 1
ATOM 831 O O . LYS A 1 104 ? -19.454 8.402 21.508 1.00 85.25 104 LYS A O 1
ATOM 836 N N . PHE A 1 105 ? -17.512 8.795 20.452 1.00 86.38 105 PHE A N 1
ATOM 837 C CA . PHE A 1 105 ? -16.694 8.799 21.656 1.00 86.38 105 PHE A CA 1
ATOM 838 C C . PHE A 1 105 ? -16.562 10.231 22.162 1.00 86.38 105 PHE A C 1
ATOM 840 O O . PHE A 1 105 ? -16.319 11.149 21.376 1.00 86.38 105 PHE A O 1
ATOM 847 N N . GLU A 1 106 ? -16.695 10.422 23.471 1.00 88.88 106 GLU A N 1
ATOM 848 C CA . GLU A 1 106 ? -16.289 11.679 24.087 1.00 88.88 106 GLU A CA 1
ATOM 849 C C . GLU A 1 106 ? -14.775 11.827 23.933 1.00 88.88 106 GLU A C 1
ATOM 851 O O . GLU A 1 106 ? -14.007 10.936 24.308 1.00 88.88 106 GLU A O 1
ATOM 856 N N . LEU A 1 107 ? -14.338 12.947 23.352 1.00 86.06 107 LEU A N 1
ATOM 857 C CA . LEU A 1 107 ? -12.915 13.249 23.289 1.00 86.06 107 LEU A CA 1
ATOM 858 C C . LEU A 1 107 ? -12.374 13.383 24.720 1.00 86.06 107 LEU A C 1
ATOM 860 O O . LEU A 1 107 ? -13.023 14.022 25.558 1.00 86.06 107 LEU A O 1
ATOM 864 N N . PRO A 1 108 ? -11.188 12.822 25.019 1.00 85.94 108 PRO A N 1
ATOM 865 C CA . PRO A 1 108 ? -10.555 13.029 26.309 1.00 85.94 108 PRO A CA 1
ATOM 866 C C . PRO A 1 108 ? -10.427 14.525 26.583 1.00 85.94 108 PRO A C 1
ATOM 868 O O . PRO A 1 108 ? -9.972 15.288 25.730 1.00 85.94 108 PRO A O 1
ATOM 871 N N . LYS A 1 109 ? -10.806 14.953 27.789 1.00 86.69 109 LYS A N 1
ATOM 872 C CA . LYS A 1 109 ? -10.552 16.330 28.217 1.00 86.69 109 LYS A CA 1
ATOM 873 C C . LYS A 1 109 ? -9.047 16.570 28.192 1.00 86.69 109 LYS A C 1
ATOM 875 O O . LYS A 1 109 ? -8.299 15.800 28.800 1.00 86.69 109 LYS A O 1
ATOM 880 N N . SER A 1 110 ? -8.622 17.649 27.535 1.00 88.38 110 SER A N 1
ATOM 881 C CA . SER A 1 110 ? -7.229 18.084 27.564 1.00 88.38 110 SER A CA 1
ATOM 882 C C . SER A 1 110 ? -6.756 18.180 29.010 1.00 88.38 110 SER A C 1
ATOM 884 O O . SER A 1 110 ? -7.430 18.750 29.874 1.00 88.38 110 SER A O 1
ATOM 886 N N . LEU A 1 111 ? -5.603 17.584 29.289 1.00 90.31 111 LEU A N 1
ATOM 887 C CA . LEU A 1 111 ? -4.993 17.687 30.603 1.00 90.31 111 LEU A CA 1
ATOM 888 C C . LEU A 1 111 ? -4.551 19.135 30.827 1.00 90.31 111 LEU A C 1
ATOM 890 O O . LEU A 1 111 ? -4.001 19.779 29.935 1.00 90.31 111 LEU A O 1
ATOM 894 N N . THR A 1 112 ? -4.769 19.650 32.035 1.00 92.81 112 THR A N 1
ATOM 895 C CA . THR A 1 112 ? -4.118 20.896 32.444 1.00 92.81 112 THR A CA 1
ATOM 896 C C . THR A 1 112 ? -2.611 20.673 32.509 1.00 92.81 112 THR A C 1
ATOM 898 O O . THR A 1 112 ? -2.167 19.566 32.821 1.00 92.81 112 THR A O 1
ATOM 901 N N . LYS A 1 113 ? -1.819 21.729 32.283 1.00 91.50 113 LYS A N 1
ATOM 902 C CA . LYS A 1 113 ? -0.349 21.669 32.349 1.00 91.50 113 LYS A CA 1
ATOM 903 C C . LYS A 1 113 ? 0.146 20.951 33.614 1.00 91.50 113 LYS A C 1
ATOM 905 O O . LYS A 1 113 ? 0.855 19.959 33.514 1.00 91.50 113 LYS A O 1
ATOM 910 N N . ASN A 1 114 ? -0.371 21.334 34.785 1.00 92.62 114 ASN A N 1
ATOM 911 C CA . ASN A 1 114 ? -0.024 20.701 36.064 1.00 92.62 114 ASN A CA 1
ATOM 912 C C . ASN A 1 114 ? -0.324 19.192 36.106 1.00 92.62 114 ASN A C 1
ATOM 914 O O . ASN A 1 114 ? 0.401 18.429 36.744 1.00 92.62 114 ASN A O 1
ATOM 918 N N . ARG A 1 115 ? -1.412 18.744 35.466 1.00 89.44 115 ARG A N 1
ATOM 919 C CA . ARG A 1 115 ? -1.784 17.325 35.429 1.00 89.44 115 ARG A CA 1
ATOM 920 C C . ARG A 1 115 ? -0.891 16.545 34.465 1.00 89.44 115 ARG A C 1
ATOM 922 O O . ARG A 1 115 ? -0.508 15.428 34.806 1.00 89.44 115 ARG A O 1
ATOM 929 N N . SER A 1 116 ? -0.537 17.135 33.323 1.00 92.06 116 SER A N 1
ATOM 930 C CA . SER A 1 116 ? 0.450 16.579 32.389 1.00 92.06 116 SER A CA 1
ATOM 931 C C . SER A 1 116 ? 1.822 16.435 33.050 1.00 92.06 116 SER A C 1
ATOM 933 O O . SER A 1 116 ? 2.382 15.342 33.050 1.00 92.06 116 SER A O 1
ATOM 935 N N . ASP A 1 117 ? 2.308 17.488 33.712 1.00 93.62 117 ASP A N 1
ATOM 936 C CA . ASP A 1 117 ? 3.613 17.499 34.385 1.00 93.62 117 ASP A CA 1
ATOM 937 C C . ASP A 1 117 ? 3.682 16.432 35.491 1.00 93.62 117 ASP A C 1
ATOM 939 O O . ASP A 1 117 ? 4.643 15.668 35.575 1.00 93.62 117 ASP A O 1
ATOM 943 N N . LYS A 1 118 ? 2.619 16.293 36.298 1.00 93.19 118 LYS A N 1
ATOM 944 C CA . LYS A 1 118 ? 2.541 15.268 37.354 1.00 93.19 118 LYS A CA 1
ATOM 945 C C . LYS A 1 118 ? 2.543 13.838 36.806 1.00 93.19 118 LYS A C 1
ATOM 947 O O . LYS A 1 118 ? 3.037 12.937 37.480 1.00 93.19 118 LYS A O 1
ATOM 952 N N . LEU A 1 119 ? 1.956 13.607 35.631 1.00 92.31 119 LEU A N 1
ATOM 953 C CA . LEU A 1 119 ? 1.975 12.295 34.981 1.00 92.31 119 LEU A CA 1
ATOM 954 C C . LEU A 1 119 ? 3.359 11.986 34.410 1.00 92.31 119 LEU A C 1
ATOM 956 O O . LEU A 1 119 ? 3.861 10.897 34.655 1.00 92.31 119 LEU A O 1
ATOM 960 N N . LEU A 1 120 ? 3.997 12.945 33.735 1.00 91.81 120 LEU A N 1
ATOM 961 C CA . LEU A 1 120 ? 5.338 12.776 33.166 1.00 91.81 120 LEU A CA 1
ATOM 962 C C . LEU A 1 120 ? 6.390 12.436 34.229 1.00 91.81 120 LEU A C 1
ATOM 964 O O . LEU A 1 120 ? 7.247 11.593 33.988 1.00 91.81 120 LEU A O 1
ATOM 968 N N . VAL A 1 121 ? 6.297 13.034 35.421 1.00 91.94 121 VAL A N 1
ATOM 969 C CA . VAL A 1 121 ? 7.202 12.727 36.544 1.00 91.94 121 VAL A CA 1
ATOM 970 C C . VAL A 1 121 ? 7.074 11.276 37.026 1.00 91.94 121 VAL A C 1
ATOM 972 O O . VAL A 1 121 ? 8.052 10.733 37.515 1.00 91.94 121 VAL A O 1
ATOM 975 N N . LYS A 1 122 ? 5.914 10.621 36.870 1.00 86.88 122 LYS A N 1
ATOM 976 C CA . LYS A 1 122 ? 5.734 9.207 37.262 1.00 86.88 122 LYS A CA 1
ATOM 977 C C . LYS A 1 122 ? 6.368 8.202 36.294 1.00 86.88 122 LYS A C 1
ATOM 979 O O . LYS A 1 122 ? 6.460 7.032 36.644 1.00 86.88 122 LYS A O 1
ATOM 984 N N . PHE A 1 123 ? 6.714 8.635 35.082 1.00 77.19 123 PHE A N 1
ATOM 985 C CA . PHE A 1 123 ? 7.351 7.804 34.054 1.00 77.19 123 PHE A CA 1
ATOM 986 C C . PHE A 1 123 ? 8.863 8.057 33.939 1.00 77.19 123 PHE A C 1
ATOM 988 O O . PHE A 1 123 ? 9.502 7.498 33.050 1.00 77.19 123 PHE A O 1
ATOM 995 N N . LYS A 1 124 ? 9.416 8.906 34.811 1.00 59.66 124 LYS A N 1
ATOM 996 C CA . LYS A 1 124 ? 10.855 9.031 35.054 1.00 59.66 124 LYS A CA 1
ATOM 997 C C . LYS A 1 124 ? 11.240 8.166 36.244 1.00 59.66 124 LYS A C 1
ATOM 999 O O . LYS A 1 124 ? 12.361 7.624 36.200 1.00 59.66 124 LYS A O 1
#